Protein AF-A0A662QVC9-F1 (afdb_monomer_lite)

Radius of gyration: 36.46 Å; chains: 1; bounding box: 87×46×105 Å

Structure (mmCIF, N/CA/C/O backbone):
data_AF-A0A662QVC9-F1
#
_entry.id   AF-A0A662QVC9-F1
#
loop_
_atom_site.group_PDB
_atom_site.id
_atom_site.type_symbol
_atom_site.label_atom_id
_atom_site.label_alt_id
_atom_site.label_comp_id
_atom_site.label_asym_id
_atom_site.label_entity_id
_atom_site.label_seq_id
_atom_site.pdbx_PDB_ins_code
_atom_site.Cartn_x
_atom_site.Cartn_y
_atom_site.Cartn_z
_atom_site.occupancy
_atom_site.B_iso_or_equiv
_atom_site.auth_seq_id
_atom_site.auth_comp_id
_atom_site.auth_asym_id
_atom_site.auth_atom_id
_atom_site.pdbx_PDB_model_num
ATOM 1 N N . MET A 1 1 ? 64.644 29.213 -73.458 1.00 39.91 1 MET A N 1
ATOM 2 C CA . MET A 1 1 ? 64.900 30.065 -72.279 1.00 39.91 1 MET A CA 1
ATOM 3 C C . MET A 1 1 ? 63.568 30.261 -71.590 1.00 39.91 1 MET A C 1
ATOM 5 O O . MET A 1 1 ? 62.714 30.916 -72.159 1.00 39.91 1 MET A O 1
ATOM 9 N N . ASP A 1 2 ? 63.265 29.660 -70.459 1.00 47.28 2 ASP A N 1
ATOM 10 C CA . ASP A 1 2 ? 64.000 28.719 -69.627 1.00 47.28 2 ASP A CA 1
ATOM 11 C C . ASP A 1 2 ? 62.946 27.775 -69.062 1.00 47.28 2 ASP A C 1
ATOM 13 O O . ASP A 1 2 ? 61.907 28.225 -68.574 1.00 47.28 2 ASP A O 1
ATOM 17 N N . ASP A 1 3 ? 63.207 26.476 -69.167 1.00 49.31 3 ASP A N 1
ATOM 18 C CA . ASP A 1 3 ? 62.423 25.467 -68.478 1.00 49.31 3 ASP A CA 1
ATOM 19 C C . ASP A 1 3 ? 62.452 25.788 -66.988 1.00 49.31 3 ASP A C 1
ATOM 21 O O . ASP A 1 3 ? 63.514 25.826 -66.358 1.00 49.31 3 ASP A O 1
ATOM 25 N N . SER A 1 4 ? 61.267 26.052 -66.439 1.00 57.44 4 SER A N 1
ATOM 26 C CA . SER A 1 4 ? 61.033 26.181 -65.009 1.00 57.44 4 SER A CA 1
ATOM 27 C C . SER A 1 4 ? 61.538 24.908 -64.340 1.00 57.44 4 SER A C 1
ATOM 29 O O . SER A 1 4 ? 60.848 23.891 -64.267 1.00 57.44 4 SER A O 1
ATOM 31 N N . LYS A 1 5 ? 62.791 24.950 -63.881 1.00 57.88 5 LYS A N 1
ATOM 32 C CA . LYS A 1 5 ? 63.395 23.956 -63.003 1.00 57.88 5 LYS A CA 1
ATOM 33 C C . LYS A 1 5 ? 62.670 24.103 -61.673 1.00 57.88 5 LYS A C 1
ATOM 35 O O . LYS A 1 5 ? 63.163 24.746 -60.746 1.00 57.88 5 LYS A O 1
ATOM 40 N N . LEU A 1 6 ? 61.451 23.567 -61.608 1.00 59.31 6 LEU A N 1
ATOM 41 C CA . LEU A 1 6 ? 60.689 23.470 -60.381 1.00 59.31 6 LEU A CA 1
ATOM 42 C C . LEU A 1 6 ? 61.547 22.624 -59.448 1.00 59.31 6 LEU A C 1
ATOM 44 O O . LEU A 1 6 ? 61.693 21.415 -59.622 1.00 59.31 6 LEU A O 1
ATOM 48 N N . ASN A 1 7 ? 62.243 23.325 -58.556 1.00 73.88 7 ASN A N 1
ATOM 49 C CA . ASN A 1 7 ? 63.306 22.772 -57.744 1.00 73.88 7 ASN A CA 1
ATOM 50 C C . ASN A 1 7 ? 62.735 21.556 -57.021 1.00 73.88 7 ASN A C 1
ATOM 52 O O . ASN A 1 7 ? 61.759 21.684 -56.288 1.00 73.88 7 ASN A O 1
ATOM 56 N N . THR A 1 8 ? 63.309 20.376 -57.243 1.00 75.75 8 THR A N 1
ATOM 57 C CA . THR A 1 8 ? 62.835 19.121 -56.646 1.00 75.75 8 THR A CA 1
ATOM 58 C C . THR A 1 8 ? 62.690 19.247 -55.126 1.00 75.75 8 THR A C 1
ATOM 60 O O . THR A 1 8 ? 61.789 18.651 -54.542 1.00 75.75 8 THR A O 1
ATOM 63 N N . LYS A 1 9 ? 63.497 20.114 -54.492 1.00 76.94 9 LYS A N 1
ATOM 64 C CA . LYS A 1 9 ? 63.351 20.493 -53.081 1.00 76.94 9 LYS A CA 1
ATOM 65 C C . LYS A 1 9 ? 62.030 21.207 -52.783 1.00 76.94 9 LYS A C 1
ATOM 67 O O . LYS A 1 9 ? 61.400 20.873 -51.793 1.00 76.94 9 LYS A O 1
ATOM 72 N N . ASN A 1 10 ? 61.589 22.134 -53.633 1.00 79.75 10 ASN A N 1
ATOM 73 C CA . ASN A 1 10 ? 60.313 22.844 -53.492 1.00 79.75 10 ASN A CA 1
ATOM 74 C C . ASN A 1 10 ? 59.120 21.897 -53.682 1.00 79.75 10 ASN A C 1
ATOM 76 O O . ASN A 1 10 ? 58.145 22.008 -52.949 1.00 79.75 10 ASN A O 1
ATOM 80 N N . ILE A 1 11 ? 59.210 20.937 -54.610 1.00 83.81 11 ILE A N 1
ATOM 81 C CA . ILE A 1 11 ? 58.170 19.910 -54.799 1.00 83.81 11 ILE A CA 1
ATOM 82 C C . ILE A 1 11 ? 58.065 19.020 -53.552 1.00 83.81 11 ILE A C 1
ATOM 84 O O . ILE A 1 11 ? 56.970 18.814 -53.036 1.00 83.81 11 ILE A O 1
ATOM 88 N N . LEU A 1 12 ? 59.201 18.546 -53.026 1.00 83.81 12 LEU A N 1
ATOM 89 C CA . LEU A 1 12 ? 59.254 17.773 -51.779 1.00 83.81 12 LEU A CA 1
ATOM 90 C C . LEU A 1 12 ? 58.689 18.555 -50.584 1.00 83.81 12 LEU A C 1
ATOM 92 O O . LEU A 1 12 ? 57.981 17.983 -49.761 1.00 83.81 12 LEU A O 1
ATOM 96 N N . LEU A 1 13 ? 58.960 19.861 -50.511 1.00 86.31 13 LEU A N 1
ATOM 97 C CA . LEU A 1 13 ? 58.461 20.734 -49.447 1.00 86.31 13 LEU A CA 1
ATOM 98 C C . LEU A 1 13 ? 56.938 20.897 -49.518 1.00 86.31 13 LEU A C 1
ATOM 100 O O . LEU A 1 13 ? 56.264 20.774 -48.500 1.00 86.31 13 LEU A O 1
ATOM 104 N N . ILE A 1 14 ? 56.386 21.099 -50.717 1.00 87.75 14 ILE A N 1
ATOM 105 C CA . ILE A 1 14 ? 54.934 21.191 -50.928 1.00 87.75 14 ILE A CA 1
ATOM 106 C C . ILE A 1 14 ? 54.252 19.870 -50.557 1.00 87.75 14 ILE A C 1
ATOM 108 O O . ILE A 1 14 ? 53.264 19.882 -49.827 1.00 87.75 14 ILE A O 1
ATOM 112 N N . LEU A 1 15 ? 54.796 18.730 -50.995 1.00 89.19 15 LEU A N 1
ATOM 113 C CA . LEU A 1 15 ? 54.246 17.4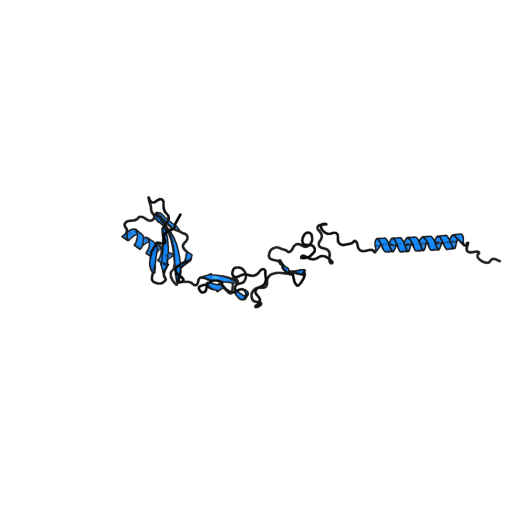15 -50.654 1.00 89.19 15 LEU A CA 1
ATOM 114 C C . LEU A 1 15 ? 54.283 17.150 -49.145 1.00 89.19 15 LEU A C 1
ATOM 116 O O . LEU A 1 15 ? 53.306 16.645 -48.598 1.00 89.19 15 LEU A O 1
ATOM 120 N N . ALA A 1 16 ? 55.361 17.538 -48.458 1.00 89.94 16 ALA A N 1
ATOM 121 C CA . ALA A 1 16 ? 55.456 17.418 -47.005 1.00 89.94 16 ALA A CA 1
ATOM 122 C C . ALA A 1 16 ? 54.404 18.279 -46.287 1.00 89.94 16 ALA A C 1
ATOM 124 O O . ALA A 1 16 ? 53.750 17.798 -45.365 1.00 89.94 16 ALA A O 1
ATOM 125 N N . VAL A 1 17 ? 54.187 19.521 -46.732 1.00 91.88 17 VAL A N 1
ATOM 126 C CA . VAL A 1 17 ? 53.168 20.417 -46.157 1.00 91.88 17 VAL A CA 1
ATOM 127 C C . VAL A 1 17 ? 51.756 19.871 -46.374 1.00 91.88 17 VAL A C 1
ATOM 129 O O . VAL A 1 17 ? 50.957 19.888 -45.441 1.00 91.88 17 VAL A O 1
ATOM 132 N N . VAL A 1 18 ? 51.457 19.343 -47.565 1.00 92.12 18 VAL A N 1
ATOM 133 C CA . VAL A 1 18 ? 50.160 18.708 -47.859 1.00 92.12 18 VAL A CA 1
ATOM 134 C C . VAL A 1 18 ? 49.956 17.455 -47.006 1.00 92.12 18 VAL A C 1
ATOM 136 O O . VAL A 1 18 ? 48.870 17.231 -46.483 1.00 92.12 18 VAL A O 1
ATOM 139 N N . LEU A 1 19 ? 50.995 16.643 -46.810 1.00 91.31 19 LEU A N 1
ATOM 140 C CA . LEU A 1 19 ? 50.892 15.453 -45.970 1.00 91.31 19 LEU A CA 1
ATOM 141 C C . LEU A 1 19 ? 50.635 15.827 -44.502 1.00 91.31 19 LEU A C 1
ATOM 143 O O . LEU A 1 19 ? 49.772 15.239 -43.856 1.00 91.31 19 LEU A O 1
ATOM 147 N N . ILE A 1 20 ? 51.338 16.843 -43.991 1.00 90.75 20 ILE A N 1
ATOM 148 C CA . ILE A 1 20 ? 51.153 17.353 -42.627 1.00 90.75 20 ILE A CA 1
ATOM 149 C C . ILE A 1 20 ? 49.745 17.923 -42.445 1.00 90.75 20 ILE A C 1
ATOM 151 O O . ILE A 1 20 ? 49.117 17.651 -41.425 1.00 90.75 20 ILE A O 1
ATOM 155 N N . SER A 1 21 ? 49.223 18.677 -43.418 1.00 87.62 21 SER A N 1
ATOM 156 C CA . SER A 1 21 ? 47.872 19.236 -43.323 1.00 87.62 21 SER A CA 1
ATOM 157 C C . SER A 1 21 ? 46.796 18.151 -43.363 1.00 87.62 21 SER A C 1
ATOM 159 O O . SER A 1 21 ? 45.865 18.209 -42.566 1.00 87.62 21 SER A O 1
ATOM 161 N N . VAL A 1 22 ? 46.945 17.116 -44.196 1.00 90.44 22 VAL A N 1
ATOM 162 C CA . VAL A 1 22 ? 46.030 15.959 -44.218 1.00 90.44 22 VAL A CA 1
ATOM 163 C C . VAL A 1 22 ? 46.061 15.201 -42.890 1.00 90.44 22 VAL A C 1
ATOM 165 O O . VAL A 1 22 ? 45.008 14.867 -42.350 1.00 90.44 22 VAL A O 1
ATOM 168 N N . VAL A 1 23 ? 47.250 14.968 -42.326 1.00 89.06 23 VAL A N 1
ATOM 169 C CA . VAL A 1 23 ? 47.397 14.314 -41.016 1.00 89.06 23 VAL A CA 1
ATOM 170 C C . VAL A 1 23 ? 46.775 15.169 -39.908 1.00 89.06 23 VAL A C 1
ATOM 172 O O . VAL A 1 23 ? 46.039 14.643 -39.077 1.00 89.06 23 VAL A O 1
ATOM 175 N N . ALA A 1 24 ? 47.000 16.483 -39.911 1.00 86.94 24 ALA A N 1
ATOM 176 C CA . ALA A 1 24 ? 46.397 17.396 -38.944 1.00 86.94 24 ALA A CA 1
ATOM 177 C C . ALA A 1 24 ? 44.864 17.401 -39.044 1.00 86.94 24 ALA A C 1
ATOM 179 O O . ALA A 1 24 ? 44.189 17.276 -38.027 1.00 86.94 24 ALA A O 1
ATOM 180 N N . ILE A 1 25 ? 44.313 17.464 -40.261 1.00 87.94 25 ILE A N 1
ATOM 181 C CA . ILE A 1 25 ? 42.866 17.373 -40.499 1.00 87.94 25 ILE A CA 1
ATOM 182 C C . ILE A 1 25 ? 42.320 16.035 -39.990 1.00 87.94 25 ILE A C 1
ATOM 184 O O . ILE A 1 25 ? 41.293 16.022 -39.322 1.00 87.94 25 ILE A O 1
ATOM 188 N N . TYR A 1 26 ? 43.014 14.920 -40.232 1.00 86.38 26 TYR A N 1
ATOM 189 C CA . TYR A 1 26 ? 42.617 13.608 -39.713 1.00 86.38 26 TYR A CA 1
ATOM 190 C C . TYR A 1 26 ? 42.556 13.581 -38.178 1.00 86.38 26 TYR A C 1
ATOM 192 O O . TYR A 1 26 ? 41.597 13.056 -37.619 1.00 86.38 26 TYR A O 1
ATOM 200 N N . PHE A 1 27 ? 43.533 14.177 -37.488 1.00 81.31 27 PHE A N 1
ATOM 201 C CA . PHE A 1 27 ? 43.514 14.267 -36.024 1.00 81.31 27 PHE A CA 1
ATOM 202 C C . PHE A 1 27 ? 42.431 15.213 -35.488 1.00 81.31 27 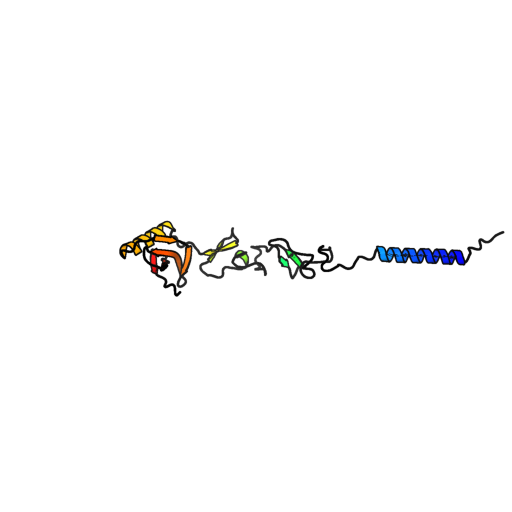PHE A C 1
ATOM 204 O O . PHE A 1 27 ? 41.906 14.950 -34.411 1.00 81.31 27 PHE A O 1
ATOM 211 N N . ILE A 1 28 ? 42.069 16.268 -36.227 1.00 79.75 28 ILE A N 1
ATOM 212 C CA . ILE A 1 28 ? 40.980 17.191 -35.858 1.00 79.75 28 ILE A CA 1
ATOM 213 C C . ILE A 1 28 ? 39.603 16.551 -36.089 1.00 79.75 28 ILE A C 1
ATOM 215 O O . ILE A 1 28 ? 38.692 16.749 -35.293 1.00 79.75 28 ILE A O 1
ATOM 219 N N . LEU A 1 29 ? 39.441 15.790 -37.175 1.00 77.50 29 LEU A N 1
ATOM 220 C CA . LEU A 1 29 ? 38.171 15.158 -37.544 1.00 77.50 29 LEU A CA 1
ATOM 221 C C . LEU A 1 29 ? 37.926 13.820 -36.843 1.00 77.50 29 LEU A C 1
ATOM 223 O O . LEU A 1 29 ? 36.836 13.267 -36.979 1.00 77.50 29 LEU A O 1
ATOM 227 N N . LYS A 1 30 ? 38.913 13.266 -36.131 1.00 72.75 30 LYS A N 1
ATOM 228 C CA . LYS A 1 30 ? 38.729 12.018 -35.394 1.00 72.75 30 LYS A CA 1
ATOM 229 C C . LYS A 1 30 ? 37.742 12.276 -34.247 1.00 72.75 30 LYS A C 1
ATOM 231 O O . LYS A 1 30 ? 38.103 13.017 -33.333 1.00 72.75 30 LYS A O 1
ATOM 236 N N . PRO A 1 31 ? 36.534 11.678 -34.256 1.00 61.31 31 PRO A N 1
ATOM 237 C CA . PRO A 1 31 ? 35.630 11.800 -33.124 1.00 61.31 31 PRO A CA 1
ATOM 238 C C . PRO A 1 31 ? 36.347 11.257 -31.887 1.00 61.31 31 PRO A C 1
ATOM 240 O O . PRO A 1 31 ? 36.950 10.176 -31.928 1.00 61.31 31 PRO A O 1
ATOM 243 N N . SER A 1 32 ? 36.358 12.045 -30.814 1.00 59.19 32 SER A N 1
ATOM 244 C CA . SER A 1 32 ? 36.829 11.587 -29.512 1.00 59.19 32 SER A CA 1
ATOM 245 C C . SER A 1 32 ? 36.047 10.333 -29.142 1.00 59.19 32 SER A C 1
ATOM 247 O O . SER A 1 32 ? 34.831 10.289 -29.312 1.00 59.19 32 SER A O 1
ATOM 249 N N . ALA A 1 33 ? 36.751 9.292 -28.693 1.00 59.31 33 ALA A N 1
ATOM 250 C CA . ALA A 1 33 ? 36.077 8.121 -28.149 1.00 59.31 33 ALA A CA 1
ATOM 251 C C . ALA A 1 33 ? 35.154 8.580 -27.004 1.00 59.31 33 ALA A C 1
ATOM 253 O O . ALA A 1 33 ? 35.584 9.456 -26.247 1.00 59.31 33 ALA A O 1
ATOM 254 N N . PRO A 1 34 ? 33.933 8.028 -26.883 1.00 58.81 34 PRO A N 1
ATOM 255 C CA . PRO A 1 34 ? 33.041 8.362 -25.779 1.00 58.81 34 PRO A CA 1
ATOM 256 C C . PRO A 1 34 ? 33.777 8.112 -24.461 1.00 58.81 34 PRO A C 1
ATOM 258 O O . PRO A 1 34 ? 34.383 7.050 -24.263 1.00 58.81 34 PRO A O 1
ATOM 261 N N . VAL A 1 35 ? 33.827 9.134 -23.608 1.00 66.25 35 VAL A N 1
ATOM 262 C CA . VAL A 1 35 ? 34.585 9.091 -22.359 1.00 66.25 35 VAL A CA 1
ATOM 263 C C . VAL A 1 35 ? 33.631 8.682 -21.252 1.00 66.25 35 VAL A C 1
ATOM 265 O O . VAL A 1 35 ? 32.973 9.516 -20.647 1.00 66.25 35 VAL A O 1
ATOM 268 N N . TYR A 1 36 ? 33.606 7.385 -20.949 1.00 71.56 36 TYR A N 1
ATOM 269 C CA . TYR A 1 36 ? 32.810 6.878 -19.835 1.00 71.56 36 TYR A CA 1
ATOM 270 C C . TYR A 1 36 ? 33.171 7.591 -18.522 1.00 71.56 36 TYR A C 1
ATOM 272 O O . TYR A 1 36 ? 34.318 7.536 -18.060 1.00 71.56 36 TYR A O 1
ATOM 280 N N . GLY A 1 37 ? 32.170 8.191 -17.886 1.00 73.12 37 GLY A N 1
ATOM 281 C CA . GLY A 1 37 ? 32.276 8.897 -16.618 1.00 73.12 37 GLY A CA 1
ATOM 282 C C . GLY A 1 37 ? 32.618 10.383 -16.729 1.00 73.12 37 GLY A C 1
ATOM 283 O O . GLY A 1 37 ? 33.056 10.947 -15.722 1.00 73.12 37 GLY A O 1
ATOM 284 N N . ASP A 1 38 ? 32.476 11.012 -17.899 1.00 81.94 38 ASP A N 1
ATOM 285 C CA . ASP A 1 38 ? 32.673 12.459 -18.069 1.00 81.94 38 ASP A CA 1
ATOM 286 C C . ASP A 1 38 ? 31.449 13.304 -17.660 1.00 81.94 38 ASP A C 1
ATOM 288 O O . ASP A 1 38 ? 31.545 14.530 -17.551 1.00 81.94 38 ASP A O 1
ATOM 292 N N . GLY A 1 39 ? 30.327 12.648 -17.346 1.00 82.31 39 GLY A N 1
ATOM 293 C CA . GLY A 1 39 ? 29.086 13.273 -16.909 1.00 82.31 39 GLY A CA 1
ATOM 294 C C . GLY A 1 39 ? 28.212 13.821 -18.039 1.00 82.31 39 GLY A C 1
ATOM 295 O O . GLY A 1 39 ? 27.229 14.501 -17.734 1.00 82.31 39 GLY A O 1
ATOM 296 N N . ILE A 1 40 ? 28.535 13.554 -19.308 1.00 85.44 40 ILE A N 1
ATOM 297 C CA . ILE A 1 40 ? 27.746 13.958 -20.475 1.00 85.44 40 ILE A CA 1
ATOM 298 C C . ILE A 1 40 ? 27.258 12.703 -21.194 1.00 85.44 40 ILE A C 1
ATOM 300 O O . ILE A 1 40 ? 28.055 11.938 -21.706 1.00 85.44 40 ILE A O 1
ATOM 304 N N . CYS A 1 41 ? 25.940 12.530 -21.302 1.00 85.94 41 CYS A N 1
ATOM 305 C CA . CYS A 1 41 ? 25.374 11.456 -22.115 1.00 85.94 41 CYS A CA 1
ATOM 306 C C . CYS A 1 41 ? 25.496 11.797 -23.611 1.00 85.94 41 CYS A C 1
ATOM 308 O O . CYS A 1 41 ? 24.730 12.616 -24.131 1.00 85.94 41 CYS A O 1
ATOM 310 N N . ASP A 1 42 ? 26.479 11.207 -24.290 1.00 84.62 42 ASP A N 1
ATOM 311 C CA . ASP A 1 42 ? 26.711 11.394 -25.729 1.00 84.62 42 ASP A CA 1
ATOM 312 C C . ASP A 1 42 ? 25.693 10.604 -26.585 1.00 84.62 42 ASP A C 1
ATOM 314 O O . ASP A 1 42 ? 25.074 9.645 -26.131 1.00 84.62 42 ASP A O 1
ATOM 318 N N . VAL A 1 43 ? 25.530 10.966 -27.864 1.00 82.75 43 VAL A N 1
ATOM 319 C CA . VAL A 1 43 ? 24.630 10.282 -28.817 1.00 82.75 43 VAL A CA 1
ATOM 320 C C . VAL A 1 43 ? 24.990 8.813 -29.073 1.00 82.75 43 VAL A C 1
ATOM 322 O O . VAL A 1 43 ? 24.175 8.067 -29.613 1.00 82.75 43 VAL A O 1
ATOM 325 N N . THR A 1 44 ? 26.215 8.405 -28.742 1.00 83.75 44 THR A N 1
ATOM 326 C CA . THR A 1 44 ? 26.668 7.006 -28.826 1.00 83.75 44 THR A CA 1
ATOM 327 C C . THR A 1 44 ? 26.522 6.230 -27.516 1.00 83.75 44 THR A C 1
ATOM 329 O O . THR A 1 44 ? 26.696 5.010 -27.510 1.00 83.75 44 THR A O 1
ATOM 332 N N . GLU A 1 45 ? 26.190 6.912 -26.423 1.00 89.12 45 GLU A N 1
ATOM 333 C CA . GLU A 1 45 ? 26.010 6.328 -25.101 1.00 89.12 45 GLU A CA 1
ATOM 334 C C . GLU A 1 45 ? 24.539 6.039 -24.806 1.00 89.12 45 GLU A C 1
ATOM 336 O O . GLU A 1 45 ? 23.624 6.525 -25.471 1.00 89.12 45 GLU A O 1
ATOM 341 N N . ASN A 1 46 ? 24.299 5.188 -23.811 1.00 90.88 46 ASN A N 1
ATOM 342 C CA . ASN A 1 46 ? 22.948 4.822 -23.425 1.00 90.88 46 ASN A CA 1
ATOM 343 C C . ASN A 1 46 ? 22.855 4.458 -21.942 1.00 90.88 46 ASN A C 1
ATOM 345 O O . ASN A 1 46 ? 23.860 4.204 -21.277 1.00 90.88 46 ASN A O 1
ATOM 349 N N . CYS A 1 47 ? 21.635 4.414 -21.416 1.00 91.19 47 CYS A N 1
ATOM 350 C CA . CYS A 1 47 ? 21.412 4.242 -19.982 1.00 91.19 47 CYS A CA 1
ATOM 351 C C . CYS A 1 47 ? 21.798 2.861 -19.435 1.00 91.19 47 CYS A C 1
ATOM 353 O O . CYS A 1 47 ? 21.879 2.693 -18.217 1.00 91.19 47 CYS A O 1
ATOM 355 N N . LEU A 1 48 ? 22.004 1.869 -20.309 1.00 91.69 48 LEU A N 1
ATOM 356 C CA . LEU A 1 48 ? 22.316 0.498 -19.917 1.00 91.69 48 LEU A CA 1
ATOM 357 C C . LEU A 1 48 ? 23.828 0.285 -19.852 1.00 91.69 48 LEU A C 1
ATOM 359 O O . LEU A 1 48 ? 24.337 -0.246 -18.868 1.00 91.69 48 LEU A O 1
ATOM 363 N N . ASP A 1 49 ? 24.531 0.712 -20.899 1.00 90.88 49 ASP A N 1
ATOM 364 C CA . ASP A 1 49 ? 25.974 0.528 -21.043 1.00 90.88 49 ASP A CA 1
ATOM 365 C C . ASP A 1 49 ? 26.761 1.651 -20.325 1.00 90.88 49 ASP A C 1
ATOM 367 O O . ASP A 1 49 ? 27.843 1.402 -19.789 1.00 90.88 49 ASP A O 1
ATOM 371 N N . ASN A 1 50 ? 26.188 2.863 -20.229 1.00 90.75 50 ASN A N 1
ATOM 372 C CA . ASN A 1 50 ? 26.814 4.067 -19.662 1.00 90.75 50 ASN A CA 1
ATOM 373 C C . ASN A 1 50 ? 25.953 4.727 -18.551 1.00 90.75 50 ASN A C 1
ATOM 375 O O . ASN A 1 50 ? 25.666 5.924 -18.605 1.00 90.75 50 ASN A O 1
ATOM 379 N N . PRO A 1 51 ? 25.544 4.009 -17.486 1.00 88.88 51 PRO A N 1
ATOM 380 C CA . PRO A 1 51 ? 24.571 4.510 -16.501 1.00 88.88 51 PRO A CA 1
ATOM 381 C C . PRO A 1 51 ? 25.075 5.671 -15.625 1.00 88.88 51 PRO A C 1
ATOM 383 O O . PRO A 1 51 ? 24.299 6.287 -14.891 1.00 88.88 51 PRO A O 1
ATOM 386 N N . LYS A 1 52 ? 26.385 5.952 -15.629 1.00 87.00 52 LYS A N 1
ATOM 387 C CA . LYS A 1 52 ? 26.952 7.087 -14.888 1.00 87.00 52 LYS A CA 1
ATOM 388 C C . LYS A 1 52 ? 26.635 8.418 -15.557 1.00 87.00 52 LYS A C 1
ATOM 390 O O . LYS A 1 52 ? 26.315 9.367 -14.838 1.00 87.00 52 LYS A O 1
ATOM 395 N N . ASP A 1 53 ? 26.684 8.433 -16.882 1.00 87.94 53 ASP A N 1
ATOM 396 C CA . ASP A 1 53 ? 26.545 9.629 -17.712 1.00 87.94 53 ASP A CA 1
ATOM 397 C C . ASP A 1 53 ? 25.110 9.739 -18.247 1.00 87.94 53 ASP A C 1
ATOM 399 O O . ASP A 1 53 ? 24.501 10.806 -18.202 1.00 87.94 53 ASP A O 1
ATOM 403 N N . CYS A 1 54 ? 24.505 8.603 -18.610 1.00 90.75 54 CYS A N 1
ATOM 404 C CA . CYS A 1 54 ? 23.142 8.496 -19.126 1.00 90.75 54 CYS A CA 1
ATOM 405 C C . CYS A 1 54 ? 22.156 7.988 -18.062 1.00 90.75 54 CYS A C 1
ATOM 407 O O . CYS A 1 54 ? 21.706 6.841 -18.092 1.00 90.75 54 CYS A O 1
ATOM 409 N N . LYS A 1 55 ? 21.802 8.837 -17.094 1.00 91.25 55 LYS A N 1
ATOM 410 C CA . LYS A 1 55 ? 20.795 8.495 -16.074 1.00 91.25 55 LYS A CA 1
ATOM 411 C C . LYS A 1 55 ? 19.384 8.782 -16.568 1.00 91.25 55 LYS A C 1
ATOM 413 O O . LYS A 1 55 ? 19.133 9.835 -17.147 1.00 91.25 55 LYS A O 1
ATOM 418 N N . CYS A 1 56 ? 18.460 7.881 -16.255 1.00 91.25 56 CYS A N 1
ATOM 419 C CA . CYS A 1 56 ? 17.044 8.115 -16.504 1.00 91.25 56 CYS A CA 1
ATOM 420 C C . CYS A 1 56 ? 16.456 9.128 -15.524 1.00 91.25 56 CYS A C 1
ATOM 422 O O . CYS A 1 56 ? 16.923 9.266 -14.386 1.00 91.25 56 CYS A O 1
ATOM 424 N N . SER A 1 57 ? 15.430 9.840 -15.982 1.00 89.25 57 SER A N 1
ATOM 425 C CA . SER A 1 57 ? 14.720 10.813 -15.162 1.00 89.25 57 SER A CA 1
ATOM 426 C C . SER A 1 57 ? 13.866 10.110 -14.107 1.00 89.25 57 SER A C 1
ATOM 428 O O . SER A 1 57 ? 13.677 8.892 -14.110 1.00 89.25 57 SER A O 1
ATOM 430 N N . GLN A 1 58 ? 13.331 10.882 -13.162 1.00 85.94 58 GLN A N 1
ATOM 431 C CA . GLN A 1 58 ? 12.468 10.333 -12.123 1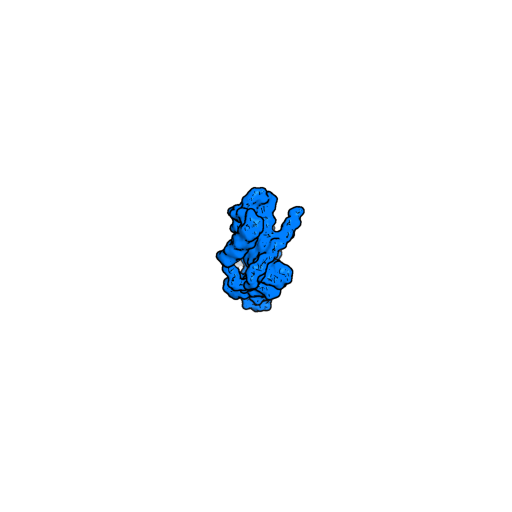.00 85.94 58 GLN A CA 1
ATOM 432 C C . GLN A 1 58 ? 11.240 9.631 -12.732 1.00 85.94 58 GLN A C 1
ATOM 434 O O . GLN A 1 58 ? 10.469 10.247 -13.462 1.00 85.94 58 GLN A O 1
ATOM 439 N N . GLY A 1 59 ? 11.043 8.358 -12.375 1.00 76.38 59 GLY A N 1
ATOM 440 C CA . GLY A 1 59 ? 9.919 7.536 -12.841 1.00 76.38 59 GLY A CA 1
ATOM 441 C C . GLY A 1 59 ? 10.188 6.761 -14.134 1.00 76.38 59 GLY A C 1
ATOM 442 O O . GLY A 1 59 ? 9.389 5.902 -14.494 1.00 76.38 59 GLY A O 1
ATOM 443 N N . GLU A 1 60 ? 11.312 7.016 -14.799 1.00 87.62 60 GLU A N 1
ATOM 444 C CA . GLU A 1 60 ? 11.772 6.231 -15.939 1.00 87.62 60 GLU A CA 1
ATOM 445 C C . GLU A 1 60 ? 12.675 5.085 -15.484 1.00 87.62 60 GLU A C 1
ATOM 447 O O . GLU A 1 60 ? 13.323 5.136 -14.435 1.00 87.62 60 GLU A O 1
ATOM 452 N N . TYR A 1 61 ? 12.769 4.065 -16.327 1.00 86.69 61 TYR A N 1
ATOM 453 C CA . TYR A 1 61 ? 13.750 3.006 -16.189 1.00 86.69 61 TYR A CA 1
ATOM 454 C C . TYR A 1 61 ? 14.517 2.808 -17.488 1.00 86.69 61 TYR A C 1
ATOM 456 O O . TYR A 1 61 ? 14.031 3.122 -18.574 1.00 86.69 61 TYR A O 1
ATOM 464 N N . CYS A 1 62 ? 15.720 2.247 -17.382 1.00 90.69 62 CYS A N 1
ATOM 465 C CA . CYS A 1 62 ? 16.476 1.882 -18.565 1.00 90.69 62 CYS A CA 1
ATOM 466 C C . CYS A 1 62 ? 15.961 0.558 -19.132 1.00 90.69 62 CYS A C 1
ATOM 468 O O . CYS A 1 62 ? 16.130 -0.504 -18.527 1.00 90.69 62 CYS A O 1
ATOM 470 N N . SER A 1 63 ? 15.319 0.606 -20.296 1.00 86.75 63 SER A N 1
ATOM 471 C CA . SER A 1 63 ? 14.837 -0.597 -20.966 1.00 86.75 63 SER A CA 1
ATOM 472 C C . SER A 1 63 ? 16.010 -1.468 -21.408 1.00 86.75 63 SER A C 1
ATOM 474 O O . SER A 1 63 ? 16.813 -1.044 -22.233 1.00 86.75 63 SER A O 1
ATOM 476 N N . HIS A 1 64 ? 16.075 -2.723 -20.954 1.00 83.56 64 HIS A N 1
ATOM 477 C CA . HIS A 1 64 ? 17.082 -3.675 -21.442 1.00 83.56 64 HIS A CA 1
ATOM 478 C C . HIS A 1 64 ? 16.987 -3.918 -22.957 1.00 83.56 64 HIS A C 1
ATOM 480 O O . HIS A 1 64 ? 18.001 -4.153 -23.608 1.00 83.56 64 HIS A O 1
ATOM 486 N N . THR A 1 65 ? 15.776 -3.847 -23.519 1.00 83.44 65 THR A N 1
ATOM 487 C CA . THR A 1 65 ? 15.527 -4.108 -24.943 1.00 83.44 65 THR A CA 1
ATOM 488 C C . THR A 1 65 ? 15.861 -2.902 -25.812 1.00 83.44 65 THR A C 1
ATOM 490 O O . THR A 1 65 ? 16.510 -3.056 -26.842 1.00 83.44 65 THR A O 1
ATOM 493 N N . LYS A 1 66 ? 15.410 -1.703 -25.417 1.00 87.31 66 LYS A N 1
ATOM 494 C CA . LYS A 1 66 ? 15.620 -0.477 -26.207 1.00 87.31 66 LYS A CA 1
ATOM 495 C C . LYS A 1 66 ? 16.943 0.217 -25.892 1.00 87.31 66 LYS A C 1
ATOM 497 O O . LYS A 1 66 ? 17.392 1.023 -26.691 1.00 87.31 66 LYS A O 1
ATOM 502 N N . LYS A 1 67 ? 17.553 -0.092 -24.742 1.00 91.12 67 LYS A N 1
ATOM 503 C CA . LYS A 1 67 ? 18.680 0.643 -24.146 1.00 91.12 67 LYS A CA 1
ATOM 504 C C . LYS A 1 67 ? 18.390 2.127 -23.909 1.00 91.12 67 LYS A C 1
ATOM 506 O O . LYS A 1 67 ? 19.297 2.927 -23.753 1.00 91.12 67 LYS A O 1
ATOM 511 N N . GLU A 1 68 ? 17.123 2.500 -23.846 1.00 91.12 68 GLU A N 1
ATOM 512 C CA . GLU A 1 68 ? 16.677 3.879 -23.681 1.00 91.12 68 GLU A CA 1
ATOM 513 C C . GLU A 1 68 ? 15.896 4.019 -22.378 1.00 91.12 68 GLU A C 1
ATOM 515 O O . GLU A 1 68 ? 15.302 3.051 -21.884 1.00 91.12 68 GLU A O 1
ATOM 520 N N . CYS A 1 69 ? 15.888 5.235 -21.838 1.00 90.19 69 CYS A N 1
ATOM 521 C CA . CYS A 1 69 ? 15.032 5.584 -20.717 1.00 90.19 69 CYS A CA 1
ATOM 522 C C . CYS A 1 69 ? 13.586 5.637 -21.193 1.00 90.19 69 CYS A C 1
ATOM 524 O O . CYS A 1 69 ? 13.249 6.361 -22.129 1.00 90.19 69 CYS A O 1
ATOM 526 N N . VAL A 1 70 ? 12.741 4.831 -20.565 1.00 87.62 70 VAL A N 1
ATOM 527 C CA . VAL A 1 70 ? 11.321 4.743 -20.888 1.00 87.62 70 VAL A CA 1
ATOM 528 C C . VAL A 1 70 ? 10.500 4.855 -19.617 1.00 87.62 70 VAL A C 1
ATOM 530 O O . VAL A 1 70 ? 10.924 4.434 -18.539 1.00 87.62 70 VAL A O 1
ATOM 533 N N . LEU A 1 71 ? 9.304 5.412 -19.757 1.00 85.44 71 LEU A N 1
ATOM 534 C CA . LEU A 1 71 ? 8.287 5.335 -18.721 1.00 85.44 71 LEU A CA 1
ATOM 535 C C . LEU A 1 71 ? 7.597 3.965 -18.803 1.00 85.44 71 LEU A C 1
ATOM 537 O O . LEU A 1 71 ? 7.327 3.515 -19.921 1.00 85.44 71 LEU A O 1
ATOM 541 N N . PRO A 1 72 ? 7.293 3.317 -17.665 1.00 81.75 72 PRO A N 1
ATOM 542 C CA . PRO A 1 72 ? 6.385 2.173 -17.651 1.00 81.75 72 PRO A CA 1
ATOM 543 C C . PRO A 1 72 ? 5.006 2.615 -18.159 1.00 81.75 72 PRO A C 1
ATOM 545 O O . PRO A 1 72 ? 4.544 3.714 -17.822 1.00 81.75 72 PRO A O 1
ATOM 548 N N . ILE A 1 73 ? 4.372 1.801 -19.006 1.00 86.00 73 ILE A N 1
ATOM 549 C CA . ILE A 1 73 ? 3.103 2.157 -19.654 1.00 86.00 73 ILE A CA 1
ATOM 550 C C . ILE A 1 73 ? 2.011 1.220 -19.171 1.00 86.00 73 ILE A C 1
ATOM 552 O O . ILE A 1 73 ? 1.725 0.203 -19.795 1.00 86.00 73 ILE A O 1
ATOM 556 N N . CYS A 1 74 ? 1.299 1.677 -18.147 1.00 87.81 74 CYS A N 1
ATOM 557 C CA . CYS A 1 74 ? 0.210 0.894 -17.607 1.00 87.81 74 CYS A CA 1
ATOM 558 C C . CYS A 1 74 ? -1.007 0.813 -18.542 1.00 87.81 74 CYS A C 1
ATOM 560 O O . CYS A 1 74 ? -1.490 1.821 -19.067 1.00 87.81 74 CYS A O 1
ATOM 562 N N . GLY A 1 75 ? -1.580 -0.382 -18.651 1.00 87.81 75 GLY A N 1
ATOM 563 C CA . GLY A 1 75 ? -2.715 -0.728 -19.498 1.00 87.81 75 GLY A CA 1
ATOM 564 C C . GLY A 1 75 ? -2.328 -1.177 -20.908 1.00 87.81 75 GLY A C 1
ATOM 565 O O . GLY A 1 75 ? -3.179 -1.115 -21.800 1.00 87.81 75 GLY A O 1
ATOM 566 N N . ASN A 1 76 ? -1.078 -1.584 -21.139 1.00 88.38 76 ASN A N 1
ATOM 567 C CA . ASN A 1 76 ? -0.622 -2.073 -22.442 1.00 88.38 76 ASN A CA 1
ATOM 568 C C . ASN A 1 76 ? -0.758 -3.604 -22.602 1.00 88.38 76 ASN A C 1
ATOM 570 O O . ASN A 1 76 ? -0.514 -4.136 -23.688 1.00 88.38 76 ASN A O 1
ATOM 574 N N . GLY A 1 77 ? -1.197 -4.300 -21.548 1.00 89.00 77 GLY A N 1
ATOM 575 C CA . GLY A 1 77 ? -1.402 -5.745 -21.504 1.00 89.00 77 GLY A CA 1
ATOM 576 C C . GLY A 1 77 ? -0.148 -6.564 -21.189 1.00 89.00 77 GLY A C 1
ATOM 577 O O . GLY A 1 77 ? -0.209 -7.792 -21.263 1.00 89.00 77 GLY A O 1
ATOM 578 N N . VAL A 1 78 ? 0.978 -5.928 -20.860 1.00 89.12 78 VAL A N 1
ATOM 579 C CA . VAL A 1 78 ? 2.253 -6.583 -20.550 1.00 89.12 78 VAL A CA 1
ATOM 580 C C . VAL A 1 78 ? 2.789 -6.049 -19.230 1.00 89.12 78 VAL A C 1
ATOM 582 O O . VAL A 1 78 ? 3.185 -4.901 -19.156 1.00 89.12 78 VAL A O 1
ATOM 585 N N . CYS A 1 79 ? 2.883 -6.906 -18.210 1.00 89.50 79 CYS A N 1
ATOM 586 C CA . CYS A 1 79 ? 3.531 -6.535 -16.952 1.00 89.50 79 CYS A CA 1
ATOM 587 C C . CYS A 1 79 ? 5.049 -6.406 -17.141 1.00 89.50 79 CYS A C 1
ATOM 589 O O . CYS A 1 79 ? 5.771 -7.406 -17.241 1.00 89.50 79 CYS A O 1
ATOM 591 N N . GLU A 1 80 ? 5.538 -5.175 -17.222 1.00 85.50 80 GLU A N 1
ATOM 592 C CA . GLU A 1 80 ? 6.950 -4.874 -17.456 1.00 85.50 80 GLU A CA 1
ATOM 593 C C . GLU A 1 80 ? 7.778 -4.942 -16.161 1.00 85.50 80 GLU A C 1
ATOM 595 O O . GLU A 1 80 ? 7.255 -4.889 -15.055 1.00 85.50 80 GLU A O 1
ATOM 600 N N . SER A 1 81 ? 9.111 -5.023 -16.257 1.00 80.94 81 SER A N 1
ATOM 601 C CA . SER A 1 81 ? 9.989 -5.219 -15.082 1.00 80.94 81 SER A CA 1
ATOM 602 C C . SER A 1 81 ? 9.914 -4.119 -14.012 1.00 80.94 81 SER A C 1
ATOM 604 O O . SER A 1 81 ? 10.396 -4.318 -12.900 1.00 80.94 81 SER A O 1
ATOM 606 N N . PHE A 1 82 ? 9.343 -2.963 -14.347 1.00 82.00 82 PHE A N 1
ATOM 607 C CA . PHE A 1 82 ? 9.171 -1.819 -13.446 1.00 82.00 82 PHE A CA 1
ATOM 608 C C . PHE A 1 82 ? 7.699 -1.561 -13.106 1.00 82.00 82 PHE A C 1
ATOM 610 O O . PHE A 1 82 ? 7.362 -0.597 -12.415 1.00 82.00 82 PHE A O 1
ATOM 617 N N . GLU A 1 83 ? 6.834 -2.467 -13.541 1.00 88.38 83 GLU A N 1
ATOM 618 C CA . GLU A 1 83 ? 5.435 -2.540 -13.181 1.00 88.38 83 GLU A CA 1
ATOM 619 C C . GLU A 1 83 ? 5.221 -3.648 -12.148 1.00 88.38 83 GLU A C 1
ATOM 621 O O . GLU A 1 83 ? 5.930 -4.652 -12.094 1.00 88.38 83 GLU A O 1
ATOM 626 N N . ASN A 1 84 ? 4.264 -3.436 -11.253 1.00 88.50 84 ASN A N 1
ATOM 627 C CA . ASN A 1 84 ? 3.811 -4.426 -10.282 1.00 88.50 84 ASN A CA 1
ATOM 628 C C . ASN A 1 84 ? 2.380 -4.091 -9.841 1.00 88.50 84 ASN A C 1
ATOM 630 O O . ASN A 1 84 ? 1.827 -3.068 -10.238 1.00 88.50 84 ASN A O 1
ATOM 634 N N . SER A 1 85 ? 1.785 -4.907 -8.973 1.00 88.88 85 SER A N 1
ATOM 635 C CA . SER A 1 85 ? 0.416 -4.707 -8.468 1.00 88.88 85 SER A CA 1
ATOM 636 C C . SER A 1 85 ? 0.168 -3.339 -7.799 1.00 88.88 85 SER A C 1
ATOM 638 O O . SER A 1 85 ? -0.965 -2.858 -7.779 1.00 88.88 85 SER A O 1
ATOM 640 N N . ASN A 1 86 ? 1.212 -2.671 -7.289 1.00 84.31 86 ASN A N 1
ATOM 641 C CA . ASN A 1 86 ? 1.109 -1.355 -6.647 1.00 84.31 86 ASN A CA 1
ATOM 642 C C . ASN A 1 86 ? 1.318 -0.173 -7.606 1.00 84.31 86 ASN A C 1
ATOM 644 O O . ASN A 1 86 ? 1.041 0.969 -7.225 1.00 84.31 86 ASN A O 1
ATOM 648 N N . THR A 1 87 ? 1.853 -0.413 -8.804 1.00 85.94 87 THR A N 1
ATOM 649 C CA . THR A 1 87 ? 2.157 0.636 -9.794 1.00 85.94 87 THR A CA 1
ATOM 650 C C . THR A 1 87 ? 1.351 0.491 -11.082 1.00 85.94 87 THR A C 1
ATOM 652 O O . THR A 1 87 ? 0.983 1.506 -11.668 1.00 85.94 87 THR A O 1
ATOM 655 N N . CYS A 1 88 ? 1.046 -0.740 -11.496 1.00 91.56 88 CYS A N 1
ATOM 656 C CA . CYS A 1 88 ? 0.188 -1.059 -12.624 1.00 91.56 88 CYS A CA 1
ATOM 657 C C . CYS A 1 88 ? -0.528 -2.412 -12.459 1.00 91.56 88 CYS A C 1
ATOM 659 O O . CYS A 1 88 ? -0.170 -3.431 -13.051 1.00 91.56 88 CYS A O 1
ATOM 661 N N . CYS A 1 89 ? -1.616 -2.425 -11.695 1.00 93.94 89 CYS A N 1
ATOM 662 C CA . CYS A 1 89 ? -2.449 -3.622 -11.566 1.00 93.94 89 CYS A CA 1
ATOM 663 C C . CYS A 1 89 ? -3.201 -4.007 -12.852 1.00 93.94 89 CYS A C 1
ATOM 665 O O . CYS A 1 89 ? -3.671 -5.140 -12.952 1.00 93.94 89 CYS A O 1
ATOM 667 N N . ASN A 1 90 ? -3.329 -3.090 -13.822 1.00 92.81 90 ASN A N 1
ATOM 668 C CA . ASN A 1 90 ? -4.021 -3.374 -15.083 1.00 92.81 90 ASN A CA 1
ATOM 669 C C . ASN A 1 90 ? -3.300 -4.465 -15.884 1.00 92.81 90 ASN A C 1
ATOM 671 O O . ASN A 1 90 ? -3.970 -5.266 -16.530 1.00 92.81 90 ASN A O 1
ATOM 675 N N . ASP A 1 91 ? -1.966 -4.493 -15.802 1.00 92.75 91 ASP A N 1
ATOM 676 C CA . ASP A 1 91 ? -1.129 -5.424 -16.560 1.00 92.75 91 ASP A CA 1
ATOM 677 C C . ASP A 1 91 ? -0.501 -6.500 -15.662 1.00 92.75 91 ASP A C 1
ATOM 679 O O . ASP A 1 91 ? -0.328 -7.639 -16.092 1.00 92.75 91 ASP A O 1
ATOM 683 N N . CYS A 1 92 ? -0.204 -6.172 -14.398 1.00 92.31 92 CYS A N 1
ATOM 684 C CA . CYS A 1 92 ? 0.462 -7.078 -13.454 1.00 92.31 92 CYS A CA 1
ATOM 685 C C . CYS A 1 92 ? -0.470 -7.875 -12.536 1.00 92.31 92 CYS A C 1
ATOM 687 O O . CYS A 1 92 ? 0.017 -8.731 -11.797 1.00 92.31 92 CYS A O 1
ATOM 689 N N . PHE A 1 93 ? -1.782 -7.628 -12.604 1.00 91.56 93 PHE A N 1
ATOM 690 C CA . PHE A 1 93 ? -2.812 -8.239 -11.757 1.00 91.56 93 PHE A CA 1
ATOM 691 C C . PHE A 1 93 ? -2.641 -7.949 -10.253 1.00 91.56 93 PHE A C 1
ATOM 693 O O . PHE A 1 93 ? -1.609 -7.464 -9.786 1.00 91.56 93 PHE A O 1
ATOM 700 N N . CYS A 1 94 ? -3.698 -8.209 -9.484 1.00 92.62 94 CYS A N 1
ATOM 701 C CA . CYS A 1 94 ? -3.664 -8.109 -8.028 1.00 92.62 94 CYS A CA 1
ATOM 702 C C . CYS A 1 94 ? -3.260 -9.437 -7.399 1.00 92.62 94 CYS A C 1
ATOM 704 O O . CYS A 1 94 ? -3.576 -10.502 -7.926 1.00 92.62 94 CYS A O 1
ATOM 706 N N . ALA A 1 95 ? -2.515 -9.360 -6.296 1.00 89.50 95 ALA A N 1
ATOM 707 C CA . ALA A 1 95 ? -1.967 -10.545 -5.643 1.00 89.50 95 ALA A CA 1
ATOM 708 C C . ALA A 1 95 ? -3.018 -11.253 -4.781 1.00 89.50 95 ALA A C 1
ATOM 710 O O . ALA A 1 95 ? -2.944 -12.468 -4.604 1.00 89.50 95 ALA A O 1
ATOM 711 N N . LEU A 1 96 ? -3.977 -10.495 -4.243 1.00 86.44 96 LEU A N 1
ATOM 712 C CA . LEU A 1 96 ? -5.058 -11.015 -3.415 1.00 86.44 96 LEU A CA 1
ATOM 713 C C . LEU A 1 96 ? -6.346 -11.144 -4.233 1.00 86.44 96 LEU A C 1
ATOM 715 O O . LEU A 1 96 ? -6.676 -10.267 -5.028 1.00 86.44 96 LEU A O 1
ATOM 719 N N . GLU A 1 97 ? -7.113 -12.208 -3.989 1.00 86.25 97 GLU A N 1
ATOM 720 C CA . GLU A 1 97 ? -8.410 -12.440 -4.649 1.00 86.25 97 GLU A CA 1
ATOM 721 C C . GLU A 1 97 ? -9.458 -11.377 -4.275 1.00 86.25 97 GLU A C 1
ATOM 723 O O . GLU A 1 97 ? -10.391 -11.111 -5.027 1.00 86.25 97 GLU A O 1
ATOM 728 N N . GLN A 1 98 ? -9.296 -10.758 -3.105 1.00 88.38 98 GLN A N 1
ATOM 729 C CA . GLN A 1 98 ? -10.182 -9.741 -2.542 1.00 88.38 98 GLN A CA 1
ATOM 730 C C . GLN A 1 98 ? -9.899 -8.321 -3.066 1.00 88.38 98 GLN A C 1
ATOM 732 O O . GLN A 1 98 ? -10.683 -7.390 -2.820 1.00 88.38 98 GLN A O 1
ATOM 737 N N . GLU A 1 99 ? -8.769 -8.139 -3.751 1.00 91.12 99 GLU A N 1
ATOM 738 C CA . GLU A 1 99 ? -8.364 -6.871 -4.344 1.00 91.12 99 GLU A CA 1
ATOM 739 C C . GLU A 1 99 ? -8.981 -6.691 -5.728 1.00 91.12 99 GLU A C 1
ATOM 741 O O . GLU A 1 99 ? -9.014 -7.595 -6.559 1.00 91.12 99 GLU A O 1
ATOM 746 N N . ASN A 1 100 ? -9.406 -5.464 -6.002 1.00 91.81 100 ASN A N 1
ATOM 747 C CA . ASN A 1 100 ? -9.793 -5.033 -7.328 1.00 91.81 100 ASN A CA 1
ATOM 748 C C . ASN A 1 100 ? -8.793 -4.009 -7.848 1.00 91.81 100 ASN A C 1
ATOM 750 O O . ASN A 1 100 ? -8.365 -3.100 -7.136 1.00 91.81 100 ASN A O 1
ATOM 754 N N . CYS A 1 101 ? -8.453 -4.134 -9.127 1.00 92.75 101 CYS A N 1
ATOM 755 C CA . CYS A 1 101 ? -7.614 -3.151 -9.784 1.00 92.75 101 CYS A CA 1
ATOM 756 C C . CYS A 1 101 ? -8.409 -1.864 -10.041 1.00 92.75 101 CYS A C 1
ATOM 758 O O . CYS A 1 101 ? -9.344 -1.832 -10.852 1.00 92.75 101 CYS A O 1
ATOM 760 N N . ASN A 1 102 ? -8.033 -0.781 -9.364 1.00 90.50 102 ASN A N 1
ATOM 761 C CA . ASN A 1 102 ? -8.620 0.527 -9.597 1.00 90.50 102 ASN A CA 1
ATOM 762 C C . ASN A 1 102 ? -8.077 1.102 -10.909 1.00 90.50 102 ASN A C 1
ATOM 764 O O . ASN A 1 102 ? -6.944 1.568 -10.994 1.00 90.50 102 ASN A O 1
ATOM 768 N N . LYS A 1 103 ? -8.922 1.128 -11.944 1.00 88.12 103 LYS A N 1
ATOM 769 C CA . LYS A 1 103 ? -8.549 1.562 -13.302 1.00 88.12 103 LYS A CA 1
ATOM 770 C C . LYS A 1 103 ? -8.071 3.015 -13.409 1.00 88.12 103 LYS A C 1
ATOM 772 O O . LYS A 1 103 ? -7.500 3.373 -14.433 1.00 88.12 103 LYS A O 1
ATOM 777 N N . LYS A 1 104 ? -8.349 3.861 -12.410 1.00 87.81 104 LYS A N 1
ATOM 778 C CA . LYS A 1 104 ? -7.938 5.273 -12.385 1.00 87.81 104 LYS A CA 1
ATOM 779 C C . LYS A 1 104 ? -6.590 5.462 -11.696 1.00 87.81 104 LYS A C 1
ATOM 781 O O . LYS A 1 104 ? -5.813 6.309 -12.120 1.00 87.81 104 LYS A O 1
ATOM 786 N N . THR A 1 105 ? -6.348 4.742 -10.601 1.00 88.62 105 THR A N 1
ATOM 787 C CA . THR A 1 105 ? -5.097 4.844 -9.831 1.00 88.62 105 THR A CA 1
ATOM 788 C C . THR A 1 105 ? -4.053 3.829 -10.284 1.00 88.62 105 THR A C 1
ATOM 790 O O . THR A 1 105 ? -2.878 4.016 -9.983 1.00 88.62 105 THR A O 1
ATOM 793 N N . HIS A 1 106 ? -4.477 2.795 -11.017 1.00 89.50 106 HIS A N 1
ATOM 794 C CA . HIS A 1 106 ? -3.691 1.632 -11.428 1.00 89.50 106 HIS A CA 1
ATOM 795 C C . HIS A 1 106 ? -3.148 0.812 -10.251 1.00 89.50 106 HIS A C 1
ATOM 797 O O . HIS A 1 106 ? -2.141 0.116 -10.384 1.00 89.50 106 HIS A O 1
ATOM 803 N N . LYS A 1 107 ? -3.833 0.874 -9.103 1.00 91.12 107 LYS A N 1
ATOM 804 C CA . LYS A 1 107 ? -3.457 0.178 -7.868 1.00 91.12 107 LYS A CA 1
ATOM 805 C C . LYS A 1 107 ? -4.490 -0.862 -7.475 1.00 91.12 107 LYS A C 1
ATOM 807 O O . LYS A 1 107 ? -5.687 -0.666 -7.685 1.00 91.12 107 LYS A O 1
ATOM 812 N N . CYS A 1 108 ? -4.013 -1.941 -6.872 1.00 92.38 108 CYS A N 1
ATOM 813 C CA . CYS A 1 108 ? -4.866 -2.900 -6.190 1.00 92.38 108 CYS A CA 1
ATOM 814 C C . CYS A 1 108 ? -5.428 -2.287 -4.909 1.00 92.38 108 CYS A C 1
ATOM 816 O O . CYS A 1 108 ? -4.693 -1.737 -4.090 1.00 92.38 108 CYS A O 1
ATOM 818 N N . GLU A 1 109 ? -6.745 -2.353 -4.767 1.00 91.56 109 GLU A N 1
ATOM 819 C CA . GLU A 1 109 ? -7.477 -1.830 -3.621 1.00 91.56 109 GLU A CA 1
ATOM 820 C C . GLU A 1 109 ? -8.429 -2.924 -3.127 1.00 91.56 109 GLU A C 1
ATOM 822 O O . GLU A 1 109 ? -9.126 -3.556 -3.924 1.00 91.56 109 GLU A O 1
ATOM 827 N N . LEU A 1 110 ? -8.455 -3.173 -1.813 1.00 91.19 110 LEU A N 1
ATOM 828 C CA . LEU A 1 110 ? -9.416 -4.105 -1.224 1.00 91.19 110 LEU A CA 1
ATOM 829 C C . LEU A 1 110 ? -10.842 -3.624 -1.480 1.00 91.19 110 LEU A C 1
ATOM 831 O O . LEU A 1 110 ? -11.139 -2.429 -1.401 1.00 91.19 110 LEU A O 1
ATOM 835 N N . SER A 1 111 ? -11.727 -4.577 -1.751 1.00 86.81 111 SER A N 1
ATOM 836 C CA . SER A 1 111 ? -13.142 -4.279 -1.948 1.00 86.81 111 SER A CA 1
ATOM 837 C C . SER A 1 111 ? -13.764 -3.679 -0.684 1.00 86.81 111 SER A C 1
ATOM 839 O O . SER A 1 111 ? -13.419 -4.053 0.438 1.00 86.81 111 SER A O 1
ATOM 841 N N . ASP A 1 112 ? -14.702 -2.750 -0.864 1.00 84.81 112 ASP A N 1
ATOM 842 C CA . ASP A 1 112 ? -15.487 -2.224 0.250 1.00 84.81 112 ASP A CA 1
ATOM 843 C C . ASP A 1 112 ? -16.414 -3.322 0.794 1.00 84.81 112 ASP A C 1
ATOM 845 O O . ASP A 1 112 ? -17.118 -3.984 0.031 1.00 84.81 112 ASP A O 1
ATOM 849 N N . ILE A 1 113 ? -16.425 -3.503 2.116 1.00 91.44 113 ILE A N 1
ATOM 850 C CA . ILE A 1 113 ? -17.311 -4.457 2.801 1.00 91.44 113 ILE A CA 1
ATOM 851 C C . ILE A 1 113 ? -18.685 -3.865 3.125 1.00 91.44 113 ILE A C 1
ATOM 853 O O . ILE A 1 113 ? -19.518 -4.529 3.734 1.00 91.44 113 ILE A O 1
ATOM 857 N N . GLY A 1 114 ? -18.919 -2.599 2.766 1.00 89.56 114 GLY A N 1
ATOM 858 C CA . GLY A 1 114 ? -20.194 -1.914 2.963 1.00 89.56 114 GLY A CA 1
ATOM 859 C C . GLY A 1 114 ? -20.421 -1.397 4.385 1.00 89.56 114 GLY A C 1
ATOM 860 O O . GLY A 1 114 ? -21.529 -0.969 4.707 1.00 89.56 114 GLY A O 1
ATOM 861 N N . ILE A 1 115 ? -19.392 -1.401 5.239 1.00 93.25 115 ILE A N 1
ATOM 862 C CA . ILE A 1 115 ? -19.449 -0.846 6.597 1.00 93.25 115 ILE A CA 1
ATOM 863 C C . ILE A 1 115 ? -18.573 0.403 6.673 1.00 93.25 115 ILE A C 1
ATOM 865 O O . ILE A 1 115 ? -17.365 0.354 6.446 1.00 93.25 115 ILE A O 1
ATOM 869 N N . SER A 1 116 ? -19.183 1.530 7.046 1.00 95.06 116 SER A N 1
ATOM 870 C CA . SER A 1 116 ? -18.474 2.796 7.236 1.00 95.06 116 SER A CA 1
ATOM 871 C C . SER A 1 116 ? -17.641 2.815 8.521 1.00 95.06 116 SER A C 1
ATOM 873 O O . SER A 1 116 ? -17.972 2.162 9.514 1.00 95.06 116 SER A O 1
ATOM 875 N N . ASP A 1 117 ? -16.601 3.648 8.544 1.00 96.19 117 ASP A N 1
ATOM 876 C CA . ASP A 1 117 ? -15.741 3.828 9.721 1.00 96.19 117 ASP A CA 1
ATOM 877 C C . ASP A 1 117 ? -16.522 4.361 10.944 1.00 96.19 117 ASP A C 1
ATOM 879 O O . ASP A 1 117 ? -16.196 4.055 12.094 1.00 96.19 117 ASP A O 1
ATOM 883 N N . GLU A 1 118 ? -17.609 5.108 10.717 1.00 96.81 118 GLU A N 1
ATOM 884 C CA . GLU A 1 118 ? -18.527 5.545 11.776 1.00 96.81 118 GLU A CA 1
ATOM 885 C C . GLU A 1 118 ? -19.271 4.357 12.407 1.00 96.81 118 GLU A C 1
ATOM 887 O O . GLU A 1 118 ? -19.371 4.261 13.633 1.00 96.81 118 GLU A O 1
ATOM 892 N N . THR A 1 119 ? -19.766 3.426 11.585 1.00 97.00 119 THR A N 1
ATOM 893 C CA . THR A 1 119 ? -20.423 2.203 12.066 1.00 97.00 119 THR A CA 1
ATOM 894 C C . THR A 1 119 ? -19.434 1.320 12.825 1.00 97.00 119 THR A C 1
ATOM 896 O O . THR A 1 119 ? -19.762 0.852 13.913 1.00 97.00 119 THR A O 1
ATOM 899 N N . VAL A 1 120 ? -18.200 1.177 12.325 1.00 97.44 120 VAL A N 1
ATOM 900 C CA . VAL A 1 120 ? -17.102 0.483 13.026 1.00 97.44 120 VAL A CA 1
ATOM 901 C C . VAL A 1 120 ? -16.875 1.083 14.417 1.00 97.44 120 VAL A C 1
ATOM 903 O O . VAL A 1 120 ? -16.887 0.368 15.417 1.00 97.44 120 VAL A O 1
ATOM 906 N N . THR A 1 121 ? -16.746 2.408 14.506 1.00 97.94 121 THR A N 1
ATOM 907 C CA . THR A 1 121 ? -16.522 3.123 15.773 1.00 97.94 121 THR A CA 1
ATOM 908 C C . THR A 1 121 ? -17.658 2.888 16.776 1.00 97.94 121 THR A C 1
ATOM 910 O O . THR A 1 121 ? -17.407 2.669 17.966 1.00 97.94 121 THR A O 1
ATOM 913 N N . LYS A 1 122 ? -18.915 2.897 16.306 1.00 97.88 122 LYS A N 1
ATOM 914 C CA . LYS A 1 122 ? -20.096 2.614 17.138 1.00 97.88 122 LYS A CA 1
ATOM 915 C C . LYS A 1 122 ? -20.092 1.179 17.663 1.00 97.88 122 LYS A C 1
ATOM 917 O O . LYS A 1 122 ? -20.297 0.989 18.860 1.00 97.88 122 LYS A O 1
ATOM 922 N N . LEU A 1 123 ? -19.825 0.197 16.801 1.00 98.06 123 LEU A N 1
ATOM 923 C CA . LEU A 1 123 ? -19.782 -1.221 17.172 1.00 98.06 123 LEU A CA 1
ATOM 924 C C . LEU A 1 123 ? -18.687 -1.501 18.212 1.00 98.06 123 LEU A C 1
ATOM 926 O O . LEU A 1 123 ? -18.959 -2.128 19.234 1.00 98.06 123 LEU A O 1
ATOM 930 N N . ILE A 1 124 ? -17.480 -0.960 18.012 1.00 98.12 124 ILE A N 1
ATOM 931 C CA . ILE A 1 124 ? -16.367 -1.083 18.969 1.00 98.12 124 ILE A CA 1
ATOM 932 C C . ILE A 1 124 ? -16.745 -0.473 20.322 1.00 98.12 124 ILE A C 1
ATOM 934 O O . ILE A 1 124 ? -16.528 -1.082 21.370 1.00 98.12 124 ILE A O 1
ATOM 938 N N . SER A 1 125 ? -17.351 0.715 20.302 1.00 97.62 125 SER A N 1
ATOM 939 C CA . SER A 1 125 ? -17.782 1.405 21.519 1.00 97.62 125 SER A CA 1
ATOM 940 C C . SER A 1 125 ? -18.830 0.599 22.289 1.00 97.62 125 SER A C 1
ATOM 942 O O . SER A 1 125 ? -18.706 0.421 23.497 1.00 97.62 125 SER A O 1
ATOM 944 N N . GLN A 1 126 ? -19.836 0.051 21.601 1.00 97.69 126 GLN A N 1
ATOM 945 C CA . GLN A 1 126 ? -20.848 -0.821 22.210 1.00 97.69 126 GLN A CA 1
ATOM 946 C C . GLN A 1 126 ? -20.230 -2.087 22.815 1.00 97.69 126 GLN A C 1
ATOM 948 O O . GLN A 1 126 ? -20.582 -2.470 23.932 1.00 97.69 126 GLN A O 1
ATOM 953 N N . TYR A 1 127 ? -19.279 -2.700 22.110 1.00 97.81 127 TYR A N 1
ATOM 954 C CA . TYR A 1 127 ? -18.588 -3.906 22.548 1.00 97.81 127 TYR A CA 1
ATOM 955 C C . TYR A 1 127 ? -17.824 -3.702 23.859 1.00 97.81 127 TYR A C 1
ATOM 957 O O . TYR A 1 127 ? -18.098 -4.399 24.837 1.00 97.81 127 TYR A O 1
ATOM 965 N N . PHE A 1 128 ? -16.937 -2.708 23.937 1.00 96.81 128 PHE A N 1
ATOM 966 C CA . PHE A 1 128 ? -16.158 -2.460 25.156 1.00 96.81 128 PHE A CA 1
ATOM 967 C C . PHE A 1 128 ? -17.001 -1.900 26.308 1.00 96.81 128 PHE A C 1
ATOM 969 O O . PHE A 1 128 ? -16.793 -2.296 27.456 1.00 96.81 128 PHE A O 1
ATOM 976 N N . ASN A 1 129 ? -18.016 -1.078 26.020 1.00 95.56 129 ASN A N 1
ATOM 977 C CA . ASN A 1 129 ? -18.945 -0.602 27.048 1.00 95.56 129 ASN A CA 1
ATOM 978 C C . ASN A 1 129 ? -19.715 -1.759 27.701 1.00 95.56 129 ASN A C 1
ATOM 980 O O . ASN A 1 129 ? -19.925 -1.746 28.913 1.00 95.56 129 ASN A O 1
ATOM 984 N N . SER A 1 130 ? -20.096 -2.788 26.932 1.00 96.44 130 SER A N 1
ATOM 985 C CA . SER A 1 130 ? -20.753 -3.988 27.477 1.00 96.44 130 SER A CA 1
ATOM 986 C C . SER A 1 130 ? -19.852 -4.786 28.431 1.00 96.44 130 SER A C 1
ATOM 988 O O . SER A 1 130 ? -20.344 -5.432 29.353 1.00 96.44 130 SER A O 1
ATOM 990 N N . GLN A 1 131 ? -18.531 -4.675 28.258 1.00 96.12 131 GLN A N 1
ATOM 991 C CA . GLN A 1 131 ? -17.514 -5.242 29.146 1.00 96.12 131 GLN A CA 1
ATOM 992 C C . GLN A 1 131 ? -17.120 -4.299 30.293 1.00 96.12 131 GLN A C 1
ATOM 994 O O . GLN A 1 131 ? -16.187 -4.604 31.031 1.00 96.12 131 GLN A O 1
ATOM 999 N N . GLN A 1 132 ? -17.796 -3.152 30.441 1.00 96.31 132 GLN A N 1
ATOM 1000 C CA . GLN A 1 132 ? -17.478 -2.117 31.434 1.00 96.31 132 GLN A CA 1
ATOM 1001 C C . GLN A 1 132 ? -16.059 -1.533 31.277 1.00 96.31 132 GLN A C 1
ATOM 1003 O O . GLN A 1 132 ? -15.449 -1.091 32.250 1.00 96.31 132 GLN A O 1
ATOM 1008 N N . LYS A 1 133 ? -15.528 -1.517 30.048 1.00 95.75 133 LYS A N 1
ATOM 1009 C CA . LYS A 1 133 ? -14.224 -0.931 29.711 1.00 95.75 133 LYS A CA 1
ATOM 1010 C C . LYS A 1 133 ? -14.405 0.441 29.070 1.00 95.75 133 LYS A C 1
ATOM 1012 O O . LYS A 1 133 ? -15.229 0.605 28.175 1.00 95.75 133 LYS A O 1
ATOM 1017 N N . ASN A 1 134 ? -13.592 1.407 29.494 1.00 95.50 134 ASN A N 1
ATOM 1018 C CA . ASN A 1 134 ? -13.588 2.754 28.927 1.00 95.50 134 ASN A CA 1
ATOM 1019 C C . ASN A 1 134 ? -12.559 2.850 27.803 1.00 95.50 134 ASN A C 1
ATOM 1021 O O . ASN A 1 134 ? -11.370 2.617 28.016 1.00 95.50 134 ASN A O 1
ATOM 1025 N N . ILE A 1 135 ? -13.017 3.209 26.609 1.00 97.06 135 ILE A N 1
ATOM 1026 C CA . ILE A 1 135 ? -12.139 3.422 25.462 1.00 97.06 135 ILE A CA 1
ATOM 1027 C C . ILE A 1 135 ? -11.427 4.765 25.613 1.00 97.06 135 ILE A C 1
ATOM 1029 O O . ILE A 1 135 ? -12.070 5.803 25.741 1.00 97.06 135 ILE A O 1
ATOM 1033 N N . GLU A 1 136 ? -10.101 4.743 25.526 1.00 96.88 136 GLU A N 1
ATOM 1034 C CA . GLU A 1 136 ? -9.286 5.952 25.422 1.00 96.88 136 GLU A CA 1
ATOM 1035 C C . GLU A 1 136 ? -9.194 6.424 23.968 1.00 96.88 136 GLU A C 1
ATOM 1037 O O . GLU A 1 136 ? -9.344 7.611 23.677 1.00 96.88 136 GLU A O 1
ATOM 1042 N N . LYS A 1 137 ? -8.959 5.489 23.037 1.00 97.06 137 LYS A N 1
ATOM 1043 C CA . LYS A 1 137 ? -8.759 5.809 21.623 1.00 97.06 137 LYS A CA 1
ATOM 1044 C C . LYS A 1 137 ? -9.137 4.647 20.710 1.00 97.06 137 LYS A C 1
ATOM 1046 O O . LYS A 1 137 ? -8.791 3.504 20.985 1.00 97.06 137 LYS A O 1
ATOM 1051 N N . ILE A 1 138 ? -9.769 4.973 19.583 1.00 97.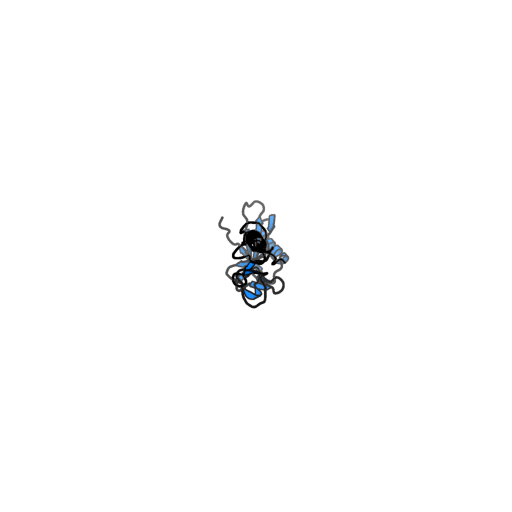69 138 ILE A N 1
ATOM 1052 C CA . ILE A 1 138 ? -9.925 4.092 18.417 1.00 97.69 138 ILE A CA 1
ATOM 1053 C C . ILE A 1 138 ? -9.115 4.718 17.286 1.00 97.69 138 ILE A C 1
ATOM 1055 O O . ILE A 1 138 ? -9.217 5.920 17.035 1.00 97.69 138 ILE A O 1
ATOM 1059 N N . SER A 1 139 ? -8.266 3.938 16.627 1.00 96.25 139 SER A N 1
ATOM 1060 C CA . SER A 1 139 ? -7.389 4.442 15.573 1.00 96.25 139 SER A CA 1
ATOM 1061 C C . SER A 1 139 ? -7.091 3.394 14.508 1.00 96.25 139 SER A C 1
ATOM 1063 O O . SER A 1 139 ? -7.458 2.231 14.648 1.00 96.25 139 SER A O 1
ATOM 1065 N N . LYS A 1 140 ? -6.443 3.833 13.421 1.00 95.88 140 LYS A N 1
ATOM 1066 C CA . LYS A 1 140 ? -6.046 2.991 12.281 1.00 95.88 140 LYS A CA 1
ATOM 1067 C C . LYS A 1 140 ? -7.189 2.132 11.723 1.00 95.88 140 LYS A C 1
ATOM 1069 O O . LYS A 1 140 ? -6.970 0.979 11.366 1.00 95.88 140 LYS A O 1
ATOM 1074 N N . ILE A 1 141 ? -8.393 2.704 11.639 1.00 96.62 141 ILE A N 1
ATOM 1075 C CA . ILE A 1 141 ? -9.516 2.035 10.982 1.00 96.62 141 ILE A CA 1
ATOM 1076 C C . ILE A 1 141 ? -9.167 1.866 9.502 1.00 96.62 141 ILE A C 1
ATOM 1078 O O . ILE A 1 141 ? -8.883 2.847 8.815 1.00 96.62 141 ILE A O 1
ATOM 1082 N N . LYS A 1 142 ? -9.150 0.623 9.025 1.00 94.88 142 LYS A N 1
ATOM 1083 C CA . LYS A 1 142 ? -8.839 0.284 7.632 1.00 94.88 142 LYS A CA 1
ATOM 1084 C C . LYS A 1 142 ? -9.548 -0.995 7.215 1.00 94.88 142 LYS A C 1
ATOM 1086 O O . LYS A 1 142 ? -9.899 -1.820 8.057 1.00 94.88 142 LYS A O 1
ATOM 1091 N N . THR A 1 143 ? -9.731 -1.164 5.914 1.00 94.81 143 THR A N 1
ATOM 1092 C CA . THR A 1 143 ? -10.117 -2.453 5.335 1.00 94.81 143 THR A CA 1
ATOM 1093 C C . THR A 1 143 ? -8.893 -3.372 5.325 1.00 94.81 143 THR A C 1
ATOM 1095 O O . THR A 1 143 ? -7.798 -2.919 4.994 1.00 94.81 143 THR A O 1
ATOM 1098 N N . ASP A 1 144 ? -9.063 -4.623 5.736 1.00 93.44 144 ASP A N 1
ATOM 1099 C CA . ASP A 1 144 ? -8.007 -5.637 5.820 1.00 93.44 144 ASP A CA 1
ATOM 1100 C C . ASP A 1 144 ? -8.570 -7.023 5.464 1.00 93.44 144 ASP A C 1
ATOM 1102 O O . ASP A 1 144 ? -9.771 -7.160 5.220 1.00 93.44 144 ASP A O 1
ATOM 1106 N N . VAL A 1 145 ? -7.717 -8.046 5.447 1.00 92.44 145 VAL A N 1
ATOM 1107 C CA . VAL A 1 145 ? -8.113 -9.445 5.249 1.00 92.44 145 VAL A CA 1
ATOM 1108 C C . VAL A 1 145 ? -7.813 -10.243 6.516 1.00 92.44 145 VAL A C 1
ATOM 1110 O O . VAL A 1 145 ? -6.678 -10.280 6.990 1.00 92.44 145 VAL A O 1
ATOM 1113 N N . PHE A 1 146 ? -8.827 -10.911 7.062 1.00 93.19 146 PHE A N 1
ATOM 1114 C CA . PHE A 1 146 ? -8.704 -11.792 8.222 1.00 93.19 146 PHE A CA 1
ATOM 1115 C C . PHE A 1 146 ? -9.384 -13.125 7.917 1.00 93.19 146 PHE A C 1
ATOM 1117 O O . PHE A 1 146 ? -10.534 -13.144 7.497 1.00 93.19 146 PHE A O 1
ATOM 1124 N N . GLU A 1 147 ? -8.663 -14.238 8.088 1.00 91.19 147 GLU A N 1
ATOM 1125 C CA . GLU A 1 147 ? -9.162 -15.590 7.766 1.00 91.19 147 GLU A CA 1
ATOM 1126 C C . GLU A 1 147 ? -9.747 -15.710 6.341 1.00 91.19 147 GLU A C 1
ATOM 1128 O O . GLU A 1 147 ? -10.728 -16.409 6.114 1.00 91.19 147 GLU A O 1
ATOM 1133 N N . ASN A 1 148 ? -9.106 -15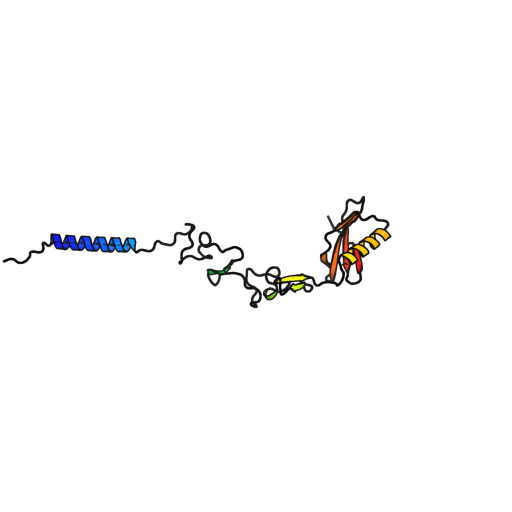.046 5.368 1.00 88.75 148 ASN A N 1
ATOM 1134 C CA . ASN A 1 148 ? -9.515 -14.980 3.955 1.00 88.75 148 ASN A CA 1
ATOM 1135 C C . ASN A 1 148 ? -10.812 -14.191 3.674 1.00 88.75 148 ASN A C 1
ATOM 1137 O O . ASN A 1 148 ? -11.279 -14.159 2.536 1.00 88.75 148 ASN A O 1
ATOM 1141 N N . GLU A 1 149 ? -11.355 -13.504 4.674 1.00 91.12 149 GLU A N 1
ATOM 1142 C CA . GLU A 1 149 ? -12.516 -12.624 4.553 1.00 91.12 149 GLU A CA 1
ATOM 1143 C C . GLU A 1 149 ? -12.089 -11.157 4.631 1.00 91.12 149 GLU A C 1
ATOM 1145 O O . GLU A 1 149 ? -11.161 -10.798 5.363 1.00 91.12 149 GLU A O 1
ATOM 1150 N N . ILE A 1 150 ? -12.776 -10.287 3.890 1.00 93.75 150 ILE A N 1
ATOM 1151 C CA . ILE A 1 150 ? -12.539 -8.846 3.991 1.00 93.75 150 ILE A CA 1
ATOM 1152 C C . ILE A 1 150 ? -13.216 -8.332 5.263 1.00 93.75 150 ILE A C 1
ATOM 1154 O O . ILE A 1 150 ? -14.403 -8.562 5.498 1.00 93.75 150 ILE A O 1
ATOM 1158 N N . VAL A 1 151 ? -12.462 -7.601 6.075 1.00 95.62 151 VAL A N 1
ATOM 1159 C CA . VAL A 1 151 ? -12.907 -7.064 7.362 1.00 95.62 151 VAL A CA 1
ATOM 1160 C C . VAL A 1 151 ? -12.532 -5.595 7.497 1.00 95.62 151 VAL A C 1
ATOM 1162 O O . VAL A 1 151 ? -11.642 -5.084 6.817 1.00 95.62 151 VAL A O 1
ATOM 1165 N N . LYS A 1 152 ? -13.177 -4.897 8.430 1.00 96.94 152 LYS A N 1
ATOM 1166 C CA . LYS A 1 152 ? -12.654 -3.642 8.973 1.00 96.94 152 LYS A CA 1
ATOM 1167 C C . LYS A 1 152 ? -11.818 -3.963 10.198 1.00 96.94 152 LYS A C 1
ATOM 1169 O O . LYS A 1 152 ? -12.307 -4.604 11.120 1.00 96.94 152 LYS A O 1
ATOM 1174 N N . SER A 1 153 ? -10.577 -3.501 10.221 1.00 96.75 153 SER A N 1
ATOM 1175 C CA . SER A 1 153 ? -9.694 -3.605 11.381 1.00 96.75 153 SER A CA 1
ATOM 1176 C C . SER A 1 153 ? -9.530 -2.245 12.054 1.00 96.75 153 SER A C 1
ATOM 1178 O O . SER A 1 153 ? -9.592 -1.215 11.381 1.00 96.75 153 SER A O 1
ATOM 1180 N N . ALA A 1 154 ? -9.335 -2.235 13.369 1.00 97.94 154 ALA A N 1
ATOM 1181 C CA . ALA A 1 154 ? -9.046 -1.038 14.147 1.00 97.94 154 ALA A CA 1
ATOM 1182 C C . ALA A 1 154 ? -8.159 -1.368 15.353 1.00 97.94 154 ALA A C 1
ATOM 1184 O O . ALA A 1 154 ? -8.288 -2.426 15.968 1.00 97.94 154 ALA A O 1
ATOM 1185 N N . GLU A 1 155 ? -7.296 -0.427 15.727 1.00 97.44 155 GLU A N 1
ATOM 1186 C CA . GLU A 1 155 ? -6.543 -0.472 16.979 1.00 97.44 155 GLU A CA 1
ATOM 1187 C C . GLU A 1 155 ? -7.292 0.300 18.064 1.00 97.44 155 GLU A C 1
ATOM 1189 O O . GLU A 1 155 ? -7.656 1.467 17.873 1.00 97.44 155 GLU A O 1
ATOM 1194 N N . VAL A 1 156 ? -7.493 -0.342 19.213 1.00 97.69 156 VAL A N 1
ATOM 1195 C CA . VAL A 1 156 ? -8.225 0.222 20.347 1.00 97.69 156 VAL A CA 1
ATOM 1196 C C . VAL A 1 156 ? -7.341 0.230 21.587 1.00 97.69 156 VAL A C 1
ATOM 1198 O O . VAL A 1 156 ? -6.758 -0.788 21.960 1.00 97.69 156 VAL A O 1
ATOM 1201 N N . THR A 1 157 ? -7.268 1.385 22.242 1.00 96.50 157 THR A N 1
ATOM 1202 C CA . THR A 1 157 ? -6.609 1.564 23.539 1.00 96.50 157 THR A CA 1
ATOM 1203 C C . THR A 1 157 ? -7.672 1.783 24.605 1.00 96.50 157 THR A C 1
ATOM 1205 O O . THR A 1 157 ? -8.593 2.586 24.420 1.00 96.50 157 THR A O 1
ATOM 1208 N N . ILE A 1 158 ? -7.550 1.059 25.715 1.00 97.00 158 ILE A N 1
ATOM 1209 C CA . ILE A 1 158 ? -8.473 1.110 26.850 1.00 97.00 158 ILE A CA 1
ATOM 1210 C C . ILE A 1 158 ? -7.812 1.881 27.987 1.00 97.00 158 ILE A C 1
ATOM 1212 O O . ILE A 1 158 ? -6.646 1.654 28.303 1.00 97.00 158 ILE A O 1
ATOM 1216 N N . THR A 1 159 ? -8.564 2.782 28.617 1.00 95.94 159 THR A N 1
ATOM 1217 C CA . THR A 1 159 ? -8.064 3.593 29.727 1.00 95.94 159 THR A CA 1
ATOM 1218 C C . THR A 1 159 ? -7.581 2.701 30.868 1.00 95.94 159 THR A C 1
ATOM 1220 O O . THR A 1 159 ? -8.352 1.917 31.422 1.00 95.94 159 THR A O 1
ATOM 1223 N N . GLY A 1 160 ? -6.317 2.868 31.256 1.00 93.38 160 GLY A N 1
ATOM 1224 C CA . GLY A 1 160 ? -5.705 2.118 32.355 1.00 93.38 160 GLY A CA 1
ATOM 1225 C C . GLY A 1 160 ? -5.132 0.753 31.963 1.00 93.38 160 GLY A C 1
ATOM 1226 O O . GLY A 1 160 ? -4.649 0.046 32.844 1.00 93.38 160 GLY A O 1
ATOM 1227 N N . GLU A 1 161 ? -5.145 0.387 30.678 1.00 93.56 161 GLU A N 1
ATOM 1228 C CA . GLU A 1 161 ? -4.471 -0.809 30.169 1.00 93.56 161 GLU A CA 1
ATOM 1229 C C . GLU A 1 161 ? -3.269 -0.437 29.288 1.00 93.56 161 GLU A C 1
ATOM 1231 O O . GLU A 1 161 ? -3.385 0.380 28.381 1.00 93.56 161 GLU A O 1
ATOM 1236 N N . ASP A 1 162 ? -2.125 -1.091 29.505 1.00 90.19 162 ASP A N 1
ATOM 1237 C CA . ASP A 1 162 ? -0.903 -0.904 28.702 1.00 90.19 162 ASP A CA 1
ATOM 1238 C C . ASP A 1 162 ? -0.839 -1.885 27.517 1.00 90.19 162 ASP A C 1
ATOM 1240 O O . ASP A 1 162 ? 0.181 -2.505 27.224 1.00 90.19 162 ASP A O 1
ATOM 1244 N N . ARG A 1 163 ? -1.984 -2.113 26.866 1.00 92.06 163 ARG A N 1
ATOM 1245 C CA . ARG A 1 163 ? -2.073 -2.978 25.686 1.00 92.06 163 ARG A CA 1
ATOM 1246 C C . ARG A 1 163 ? -2.985 -2.389 24.625 1.00 92.06 163 ARG A C 1
ATOM 1248 O O . ARG A 1 163 ? -3.953 -1.691 24.924 1.00 92.06 163 ARG A O 1
ATOM 1255 N N . ILE A 1 164 ? -2.683 -2.724 23.376 1.00 93.75 164 ILE A N 1
ATOM 1256 C CA . ILE A 1 164 ? -3.503 -2.382 22.216 1.00 93.75 164 ILE A CA 1
ATOM 1257 C C . ILE A 1 164 ? -4.325 -3.609 21.844 1.00 93.75 164 ILE A C 1
ATOM 1259 O O . ILE A 1 164 ? -3.790 -4.707 21.698 1.00 93.75 164 ILE A O 1
ATOM 1263 N N . TYR A 1 165 ? -5.623 -3.409 21.670 1.00 95.50 165 TYR A N 1
ATOM 1264 C CA . TYR A 1 165 ? -6.521 -4.415 21.131 1.00 95.50 165 TYR A CA 1
ATOM 1265 C C . TYR A 1 165 ? -6.613 -4.229 19.622 1.00 95.50 165 TYR A C 1
ATOM 1267 O O . TYR A 1 165 ? -6.986 -3.151 19.155 1.00 95.50 165 TYR A O 1
ATOM 1275 N N . LEU A 1 166 ? -6.299 -5.275 18.860 1.00 97.31 166 LEU A N 1
ATOM 1276 C CA . LEU A 1 166 ? -6.613 -5.321 17.439 1.00 97.31 166 LEU A CA 1
ATOM 1277 C C . LEU A 1 166 ? -8.010 -5.914 17.284 1.00 97.31 166 LEU A C 1
ATOM 1279 O O . LEU A 1 166 ? -8.236 -7.084 17.585 1.00 97.31 166 LEU A O 1
ATOM 1283 N N . ILE A 1 167 ? -8.949 -5.092 16.836 1.00 97.75 167 ILE A N 1
ATOM 1284 C CA . ILE A 1 167 ? -10.331 -5.495 16.607 1.00 97.75 167 ILE A CA 1
ATOM 1285 C C . ILE A 1 167 ? -10.551 -5.659 15.116 1.00 97.75 167 ILE A C 1
ATOM 1287 O O . ILE A 1 167 ? -10.228 -4.752 14.353 1.00 97.75 167 ILE A O 1
ATOM 1291 N N . VAL A 1 168 ? -11.141 -6.782 14.714 1.00 97.44 168 VAL A N 1
ATOM 1292 C CA . VAL A 1 168 ? -11.650 -6.980 13.355 1.00 97.44 168 VAL A CA 1
ATOM 1293 C C . VAL A 1 168 ? -13.167 -7.129 13.374 1.00 97.44 168 VAL A C 1
ATOM 1295 O O . VAL A 1 168 ? -13.735 -7.703 14.305 1.00 97.44 168 VAL A O 1
ATOM 1298 N N . ILE A 1 169 ? -13.817 -6.568 12.360 1.00 97.69 169 ILE A N 1
ATOM 1299 C CA . ILE A 1 169 ? -15.269 -6.533 12.202 1.00 97.69 169 ILE A CA 1
ATOM 1300 C C . ILE A 1 169 ? -15.620 -7.024 10.801 1.00 97.69 169 ILE A C 1
ATOM 1302 O O . ILE A 1 169 ? -15.159 -6.443 9.816 1.00 97.69 169 ILE A O 1
ATOM 1306 N N . ASP A 1 170 ? -16.424 -8.082 10.717 1.00 95.38 170 ASP A N 1
ATOM 1307 C CA . ASP A 1 170 ? -16.898 -8.620 9.437 1.00 95.38 170 ASP A CA 1
ATOM 1308 C C . ASP A 1 170 ? -18.064 -7.802 8.848 1.00 95.38 170 ASP A C 1
ATOM 1310 O O . ASP A 1 170 ? -18.602 -6.897 9.491 1.00 95.38 170 ASP A O 1
ATOM 1314 N N . ALA A 1 171 ? -18.489 -8.142 7.627 1.00 93.06 171 ALA A N 1
ATOM 1315 C CA . ALA A 1 171 ? -19.599 -7.481 6.931 1.00 93.06 171 ALA A CA 1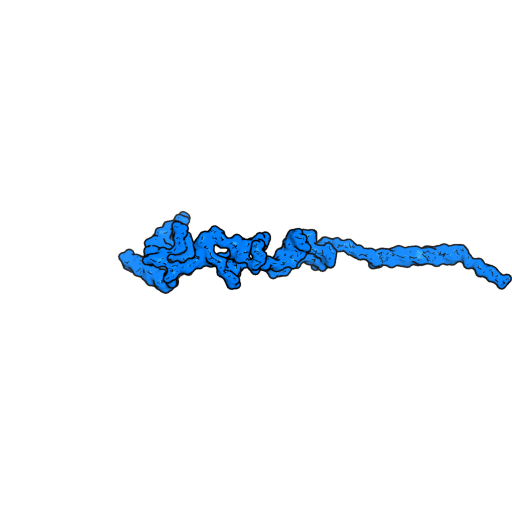
ATOM 1316 C C . ALA A 1 171 ? -20.961 -7.579 7.659 1.00 93.06 171 ALA A C 1
ATOM 1318 O O . ALA A 1 171 ? -21.869 -6.797 7.377 1.00 93.06 171 ALA A O 1
ATOM 1319 N N . ASN A 1 172 ? -21.112 -8.502 8.615 1.00 94.38 172 ASN A N 1
ATOM 1320 C CA . ASN A 1 172 ? -22.310 -8.642 9.448 1.00 94.38 172 ASN A CA 1
ATOM 1321 C C . ASN A 1 172 ? -22.204 -7.859 10.768 1.00 94.38 172 ASN A C 1
ATOM 1323 O O . ASN A 1 172 ? -23.128 -7.893 11.583 1.00 94.38 172 ASN A O 1
ATOM 1327 N N . GLY A 1 173 ? -21.088 -7.165 11.003 1.00 94.56 173 GLY A N 1
ATOM 1328 C CA . GLY A 1 173 ? -20.820 -6.447 12.244 1.00 94.56 173 GLY A CA 1
ATOM 1329 C C . GLY A 1 173 ? -20.341 -7.343 13.390 1.00 94.56 173 GLY A C 1
ATOM 1330 O O . GLY A 1 173 ? -20.330 -6.897 14.539 1.00 94.56 173 GLY A O 1
ATOM 1331 N N . LYS A 1 174 ? -19.954 -8.597 13.122 1.00 96.38 174 LYS A N 1
ATOM 1332 C CA . LYS A 1 174 ? -19.394 -9.493 14.139 1.00 96.38 174 LYS A CA 1
ATOM 1333 C C . LYS A 1 174 ? -17.988 -9.029 14.502 1.00 96.38 174 LYS A C 1
ATOM 1335 O O . LYS A 1 174 ? -17.147 -8.849 13.629 1.00 96.38 174 LYS A O 1
ATOM 1340 N N . ILE A 1 175 ? -17.739 -8.889 15.800 1.00 97.38 175 ILE A N 1
ATOM 1341 C CA . ILE A 1 175 ? -16.456 -8.452 16.354 1.00 97.38 175 ILE A CA 1
ATOM 1342 C C . ILE A 1 175 ? -15.613 -9.660 16.761 1.00 97.38 175 ILE A C 1
ATOM 1344 O O . ILE A 1 175 ? -16.099 -10.544 17.470 1.00 97.38 175 ILE A O 1
ATOM 1348 N N . THR A 1 176 ? -14.338 -9.638 16.383 1.00 97.25 176 THR A N 1
ATOM 1349 C CA . THR A 1 176 ? -13.313 -10.579 16.846 1.00 97.25 176 THR A CA 1
ATOM 1350 C C . THR A 1 176 ? -12.113 -9.794 17.378 1.00 97.25 176 THR A C 1
ATOM 1352 O O . THR A 1 176 ? -11.590 -8.908 16.700 1.00 97.25 176 THR A O 1
ATOM 1355 N N . GLU A 1 177 ? -11.670 -10.105 18.599 1.00 95.50 177 GLU A N 1
ATOM 1356 C CA . GLU A 1 177 ? -10.392 -9.615 19.128 1.00 95.50 177 GLU A CA 1
ATOM 1357 C C . GLU A 1 177 ? -9.262 -10.497 18.583 1.00 95.50 177 GLU A C 1
ATOM 1359 O O . GLU A 1 177 ? -9.263 -11.712 18.788 1.00 95.50 177 GLU A O 1
ATOM 1364 N N . VAL A 1 178 ? -8.294 -9.897 17.893 1.00 94.69 178 VAL A N 1
ATOM 1365 C CA . VAL A 1 178 ? -7.129 -10.608 17.360 1.00 94.69 178 VAL A CA 1
ATOM 1366 C C . VAL A 1 178 ? -5.983 -10.498 18.369 1.00 94.69 178 VAL A C 1
ATOM 1368 O O . VAL A 1 178 ? -5.569 -9.382 18.700 1.00 94.69 178 VAL A O 1
ATOM 1371 N N . PRO A 1 179 ? -5.448 -11.623 18.878 1.00 86.06 179 PRO A N 1
ATOM 1372 C CA . PRO A 1 179 ? -4.326 -11.590 19.803 1.00 86.06 179 PRO A CA 1
ATOM 1373 C C . PRO A 1 179 ? -3.076 -11.059 19.094 1.00 86.06 179 PRO A C 1
ATOM 1375 O O . PRO A 1 179 ? -2.584 -11.657 18.138 1.00 86.06 179 PRO A O 1
ATOM 1378 N N . ILE A 1 180 ? -2.546 -9.938 19.582 1.00 81.56 180 ILE A N 1
ATOM 1379 C CA . ILE A 1 180 ? -1.249 -9.419 19.150 1.00 81.56 180 ILE A CA 1
ATOM 1380 C C . ILE A 1 180 ? -0.188 -10.111 20.007 1.00 81.56 180 ILE A C 1
ATOM 1382 O O . ILE A 1 180 ? -0.029 -9.784 21.183 1.00 81.56 180 ILE A O 1
ATOM 1386 N N . TYR A 1 181 ? 0.512 -11.093 19.441 1.00 63.06 181 TYR A N 1
ATOM 1387 C CA . TYR A 1 181 ? 1.716 -11.630 20.072 1.00 63.06 181 TYR A CA 1
ATOM 1388 C C . TYR A 1 181 ? 2.827 -10.586 19.917 1.00 63.06 181 TYR A C 1
ATOM 1390 O O . TYR A 1 181 ? 3.280 -10.333 18.800 1.00 63.06 181 TYR A O 1
ATOM 1398 N N . GLN A 1 182 ? 3.193 -9.938 21.024 1.00 52.91 182 GLN A N 1
ATOM 1399 C CA . GLN A 1 182 ? 4.406 -9.123 21.126 1.00 52.91 182 GLN A CA 1
ATOM 1400 C C . GLN A 1 182 ? 5.610 -10.004 21.448 1.00 52.91 182 GLN A C 1
ATOM 1402 O O . GLN A 1 182 ? 5.442 -10.948 22.256 1.00 52.91 182 GLN A O 1
#

Secondary structure (DSSP, 8-state):
-------HHHHHHHHHHHHHHHHHHHHHHSPPPP-TTSS---TT--TTT-TTTSPPPTT-EE-TTT-SEE---TTSS---TT--TTT-HHHH--SSTTEEEETTTTEEEEPP-S--HHHHHHHHHHHHHHTTPPEEEEEEEEEEEETTEEEEEEEEEETT-S-EEEEEE-TT--EEEEP---

pLDDT: mean 87.87, std 10.55, range [39.91, 98.12]

Foldseek 3Di:
DDPPPCPVVVVVVVVVVVVVVVVVVCVVPPPDDPDQQPQAQDPPHACPRRVNNHPADPQWDQDPVVSHTDHDDAQPQAQDPSHAQAQACNNHNDPAPQWDQDPVRNHTDGDDLPDDPVNVVVLVCVVCVVVVWAWPDKDDFDWDADPSAIWTWIWTDTPPDPDIWIWTAHSVRDIDTDDDDD

Sequence (182 aa):
MDDSKLNTKNILLILAVVLISVVAIYFILKPSAPVYGDGICDVTENCLDNPKDCKCSQGEYCSHTKKECVLPICGNGVCESFENSNTCCNDCFCALEQENCNKKTHKCELSDIGISDETVTKLISQYFNSQQKNIEKISKIKTDVFENEIVKSAEVTITGEDRIYLIVIDANGKITEVPIYQ